Protein AF-A0A1J3J572-F1 (afdb_monomer_lite)

Organism: Noccaea caerulescens (NCBI:txid107243)

pLDDT: mean 85.28, std 17.17, range [43.56, 98.69]

Radius of gyration: 17.96 Å; chains: 1; bounding box: 49×26×46 Å

Sequence (140 aa):
GLPPHADEHLPELVKLVKKVTEQVGILAKEEDENLTEPSAYDVVPPYDQAKALGKSNIDVGRIAAGLPCGSEGFLLMLARWRKLERDLYNERRDRFDITQIPDVYDSCKYDLLHNSHLDLKGLDELFKVAQLLADGVIPN

Secondary structure (DSSP, 8-state):
-PPTTHHHHHHHHHHHHHHHHHHHHHHHHHHHHHHHS--TT-----S-------HHHHHHHHHHTTPPSTT--HHHHHHHHHHHHHHHEETTTTEE-GGGHHHHHHHHHHHHHH-GGG--TTHHHHHHHHHHHHTTTS--

InterPro domains:
  IPR000560 Histidine phosphatase superfamily, clade-2 [PF00328] (21-128)
  IPR029033 Histidine phosphatase superfamily [SSF53254] (61-137)
  IPR037446 Histidine acid phosphatase, VIP1 family [PTHR12750] (10-140)

Foldseek 3Di:
DFDPPVVVLLVVLLVLLVLLLVLLVVVLVVVVVVVPPDDPPVPDDDPDDPDCPDLVVVQVVQVVVLAFGDPDGSVNVSVLSVVLNCQQADPVVRDGDLVSLVVQLVNLVRCVVRVVSNVRPCSVVSNVSSVSRVPVVDDD

Structure (mmCIF, N/CA/C/O backbone):
data_AF-A0A1J3J572-F1
#
_entry.id   AF-A0A1J3J572-F1
#
loop_
_atom_site.group_PDB
_atom_site.id
_atom_site.type_symbol
_atom_site.label_atom_id
_atom_site.label_alt_id
_atom_site.label_comp_id
_atom_site.label_asym_id
_atom_site.label_entity_id
_atom_site.label_seq_id
_atom_site.pdbx_PDB_ins_code
_atom_site.Cartn_x
_atom_site.Cartn_y
_atom_site.Cartn_z
_atom_site.occupancy
_atom_site.B_iso_or_equiv
_atom_site.auth_seq_id
_atom_site.auth_comp_id
_atom_site.auth_asym_id
_atom_site.auth_atom_id
_atom_site.pdbx_PDB_model_num
ATOM 1 N N . GLY A 1 1 ? -19.040 9.666 9.902 1.00 57.25 1 GLY A N 1
ATOM 2 C CA . GLY A 1 1 ? -18.989 8.756 11.069 1.00 57.25 1 GLY A CA 1
ATOM 3 C C . GLY A 1 1 ? -18.760 7.363 10.535 1.00 57.25 1 GLY A C 1
ATOM 4 O O . GLY A 1 1 ? -19.173 7.130 9.409 1.00 57.25 1 GLY A O 1
ATOM 5 N N . LEU A 1 2 ? -18.070 6.482 11.268 1.00 65.62 2 LEU A N 1
ATOM 6 C CA . LEU A 1 2 ? -17.719 5.148 10.753 1.00 65.62 2 LEU A CA 1
ATOM 7 C C . LEU A 1 2 ? -18.968 4.413 10.217 1.00 65.62 2 LEU A C 1
ATOM 9 O O . LEU A 1 2 ? -20.010 4.463 10.878 1.00 65.62 2 LEU A O 1
ATOM 13 N N . PRO A 1 3 ? -18.884 3.783 9.031 1.00 71.94 3 PRO A N 1
ATOM 14 C CA . PRO A 1 3 ? -20.007 3.063 8.442 1.00 71.94 3 PRO A CA 1
ATOM 15 C C . PRO A 1 3 ? -20.365 1.807 9.267 1.00 71.94 3 PRO A C 1
ATOM 17 O O . PRO A 1 3 ? -19.569 1.372 10.106 1.00 71.94 3 PRO A O 1
ATOM 20 N N . PRO A 1 4 ? -21.557 1.212 9.062 1.00 72.62 4 PRO A N 1
ATOM 21 C CA . PRO A 1 4 ? -21.927 -0.064 9.683 1.00 72.62 4 PRO A CA 1
ATOM 22 C C . PRO A 1 4 ? -20.875 -1.152 9.403 1.00 72.62 4 PRO A C 1
ATOM 24 O O . PRO A 1 4 ? -20.299 -1.164 8.320 1.00 72.62 4 PRO A O 1
ATOM 27 N N . HIS A 1 5 ? -20.638 -2.061 10.357 1.00 77.69 5 HIS A N 1
ATOM 28 C CA . HIS A 1 5 ? -19.652 -3.159 10.258 1.00 77.69 5 HIS A CA 1
ATOM 29 C C . HIS A 1 5 ? -18.183 -2.722 10.091 1.00 77.69 5 HIS A C 1
ATOM 31 O O . HIS A 1 5 ? -17.330 -3.504 9.667 1.00 77.69 5 HIS A O 1
ATOM 37 N N . ALA A 1 6 ? -17.839 -1.474 10.431 1.00 78.12 6 ALA A N 1
ATOM 38 C CA . ALA A 1 6 ? -16.451 -1.012 10.367 1.00 78.12 6 ALA A CA 1
ATOM 39 C C . ALA A 1 6 ? -15.491 -1.826 11.258 1.00 78.12 6 ALA A C 1
ATOM 41 O O . ALA A 1 6 ? -14.307 -1.925 10.950 1.00 78.12 6 ALA A O 1
ATOM 42 N N . ASP A 1 7 ? -15.990 -2.424 12.337 1.00 81.00 7 ASP A N 1
ATOM 43 C CA . ASP A 1 7 ? -15.258 -3.337 13.217 1.00 81.00 7 ASP A CA 1
ATOM 44 C C . ASP A 1 7 ? -14.822 -4.637 12.523 1.00 81.00 7 ASP A C 1
ATOM 46 O O . ASP A 1 7 ? -13.775 -5.181 12.866 1.00 81.00 7 ASP A O 1
ATOM 50 N N . GLU A 1 8 ? -15.556 -5.090 11.506 1.00 87.38 8 GLU A N 1
ATOM 51 C CA . GLU A 1 8 ? -15.180 -6.235 10.665 1.00 87.38 8 GLU A CA 1
ATOM 52 C C . GLU A 1 8 ? -14.239 -5.809 9.524 1.00 87.38 8 GLU A C 1
ATOM 54 O O . GLU A 1 8 ? -13.294 -6.519 9.172 1.00 87.38 8 GLU A O 1
ATOM 59 N N . HIS A 1 9 ? -14.462 -4.619 8.961 1.00 92.06 9 HIS A N 1
ATOM 60 C CA . HIS A 1 9 ? -13.717 -4.123 7.802 1.00 92.06 9 HIS A CA 1
ATOM 61 C C . HIS A 1 9 ? -12.330 -3.566 8.140 1.00 92.06 9 HIS A C 1
ATOM 63 O O . HIS A 1 9 ? -11.418 -3.689 7.325 1.00 92.06 9 HIS A O 1
ATOM 69 N N . LEU A 1 10 ? -12.134 -2.970 9.318 1.00 94.62 10 LEU A N 1
ATOM 70 C CA . LEU A 1 10 ? -10.840 -2.409 9.727 1.00 94.62 10 LEU A CA 1
ATOM 71 C C . LEU A 1 10 ? -9.737 -3.479 9.871 1.00 94.62 10 LEU A C 1
ATOM 73 O O . LEU A 1 10 ? -8.651 -3.276 9.318 1.00 94.62 10 LEU A O 1
ATOM 77 N N . PRO A 1 11 ? -9.970 -4.630 10.537 1.00 96.25 11 PRO A N 1
ATOM 78 C CA . PRO A 1 11 ? -8.998 -5.722 10.557 1.00 96.25 11 PRO A CA 1
ATOM 79 C C . PRO A 1 11 ? -8.685 -6.273 9.162 1.00 96.25 11 PRO A C 1
ATOM 81 O O . PRO A 1 11 ? -7.518 -6.520 8.849 1.00 96.25 11 PRO A O 1
ATOM 84 N N . GLU A 1 12 ? -9.703 -6.432 8.308 1.00 96.75 12 GLU A N 1
ATOM 85 C CA . GLU A 1 12 ? -9.507 -6.921 6.938 1.00 96.75 12 GLU A CA 1
ATOM 86 C C . GLU A 1 12 ? -8.704 -5.918 6.096 1.00 96.75 12 GLU A C 1
ATOM 88 O O . GLU A 1 12 ? -7.785 -6.317 5.382 1.00 96.75 12 GLU A O 1
ATOM 93 N N . LEU A 1 13 ? -8.955 -4.613 6.253 1.00 97.25 13 LEU A N 1
ATOM 94 C CA . LEU A 1 13 ? -8.172 -3.552 5.617 1.00 97.25 13 LEU A CA 1
ATOM 95 C C . LEU A 1 13 ? -6.686 -3.670 5.984 1.00 97.25 13 LEU A C 1
ATOM 97 O O . LEU A 1 13 ? -5.834 -3.690 5.099 1.00 97.25 13 LEU A O 1
ATOM 101 N N . VAL A 1 14 ? -6.360 -3.806 7.274 1.00 97.81 14 VAL A N 1
ATOM 102 C CA . VAL A 1 14 ? -4.966 -3.951 7.738 1.00 97.81 14 VAL A CA 1
ATOM 103 C C . VAL A 1 14 ? -4.317 -5.213 7.180 1.00 97.81 14 VAL A C 1
ATOM 105 O O . VAL A 1 14 ? -3.178 -5.167 6.713 1.00 97.81 14 VAL A O 1
ATOM 108 N N . LYS A 1 15 ? -5.031 -6.342 7.202 1.00 98.25 15 LYS A N 1
ATOM 109 C CA . LYS A 1 15 ? -4.554 -7.613 6.643 1.00 98.25 15 LYS A CA 1
ATOM 110 C C . LYS A 1 15 ? -4.222 -7.482 5.156 1.00 98.25 15 LYS A C 1
ATOM 112 O O . LYS A 1 15 ? -3.177 -7.962 4.717 1.00 98.25 15 LYS A O 1
ATOM 117 N N . LEU A 1 16 ? -5.080 -6.817 4.390 1.00 98.56 16 LEU A N 1
ATOM 118 C CA . LEU A 1 16 ? -4.882 -6.608 2.960 1.00 98.56 16 LEU A CA 1
ATOM 119 C C . LEU A 1 16 ? -3.750 -5.610 2.667 1.00 98.56 16 LEU A C 1
ATOM 121 O O . LEU A 1 16 ? -2.940 -5.878 1.782 1.00 98.56 16 LEU A O 1
ATOM 125 N N . VAL A 1 17 ? -3.620 -4.523 3.441 1.00 98.56 17 VAL A N 1
ATOM 126 C CA . VAL A 1 17 ? -2.478 -3.592 3.337 1.00 98.56 17 VAL A CA 1
ATOM 127 C C . VAL A 1 17 ? -1.163 -4.336 3.568 1.00 98.56 17 VAL A C 1
ATOM 129 O O . VAL A 1 17 ? -0.266 -4.244 2.735 1.00 98.56 17 VAL A O 1
ATOM 132 N N . LYS A 1 18 ? -1.065 -5.143 4.633 1.00 98.50 18 LYS A N 1
ATOM 133 C CA . LYS A 1 18 ? 0.118 -5.978 4.916 1.00 98.50 18 LYS A CA 1
ATOM 134 C C . LYS A 1 18 ? 0.452 -6.915 3.761 1.00 98.50 18 LYS A C 1
ATOM 136 O O . LYS A 1 18 ? 1.595 -6.965 3.316 1.00 98.50 18 LYS A O 1
ATOM 141 N N . LYS A 1 19 ? -0.559 -7.602 3.224 1.00 98.62 19 LYS A N 1
ATOM 142 C CA . LYS A 1 19 ? -0.407 -8.506 2.078 1.00 98.62 19 LYS A CA 1
ATOM 143 C C . LYS A 1 19 ? 0.138 -7.789 0.838 1.00 98.62 19 LYS A C 1
ATOM 145 O O . LYS A 1 19 ? 0.952 -8.361 0.114 1.00 98.62 19 LYS A O 1
ATOM 150 N N . VAL A 1 20 ? -0.304 -6.562 0.562 1.00 98.62 20 VAL A N 1
ATOM 151 C CA . VAL A 1 20 ? 0.238 -5.761 -0.548 1.00 98.62 20 VAL A CA 1
ATOM 152 C C . VAL A 1 20 ? 1.670 -5.313 -0.241 1.00 98.62 20 VAL A C 1
ATOM 154 O O . VAL A 1 20 ? 2.547 -5.495 -1.084 1.00 98.62 20 VAL A O 1
ATOM 157 N N . THR A 1 21 ? 1.943 -4.817 0.971 1.00 98.69 21 THR A N 1
ATOM 158 C CA . THR A 1 21 ? 3.294 -4.416 1.401 1.00 98.69 21 THR A CA 1
ATOM 159 C C . THR A 1 21 ? 4.308 -5.554 1.259 1.00 98.69 21 THR A C 1
ATOM 161 O O . THR A 1 21 ? 5.425 -5.329 0.792 1.00 98.69 21 THR A O 1
ATOM 164 N N . GLU A 1 22 ? 3.937 -6.778 1.638 1.00 98.62 22 GLU A N 1
ATOM 165 C CA . GLU A 1 22 ? 4.788 -7.966 1.507 1.00 98.62 22 GLU A CA 1
ATOM 166 C C . GLU A 1 22 ? 5.131 -8.271 0.045 1.00 98.62 22 GLU A C 1
ATOM 168 O O . GLU A 1 22 ? 6.300 -8.486 -0.270 1.00 98.62 22 GLU A O 1
ATOM 173 N N . GLN A 1 23 ? 4.143 -8.224 -0.855 1.00 98.56 23 GLN A N 1
ATOM 174 C CA . GLN A 1 23 ? 4.350 -8.453 -2.290 1.00 98.56 23 GLN A CA 1
ATOM 175 C C . GLN A 1 23 ? 5.266 -7.399 -2.913 1.00 98.56 23 GLN A C 1
ATOM 177 O O . GLN A 1 23 ? 6.224 -7.744 -3.600 1.00 98.56 23 GLN A O 1
ATOM 182 N N . VAL A 1 24 ? 5.039 -6.117 -2.614 1.00 98.00 24 VAL A N 1
ATOM 183 C CA . VAL A 1 24 ? 5.929 -5.034 -3.068 1.00 98.00 24 VAL A CA 1
ATOM 184 C C . VAL A 1 24 ? 7.336 -5.207 -2.484 1.00 98.00 24 VAL A C 1
ATOM 186 O O . VAL A 1 24 ? 8.328 -4.905 -3.140 1.00 98.00 24 VAL A O 1
ATOM 189 N N . GLY A 1 25 ? 7.444 -5.740 -1.265 1.00 98.00 25 GLY A N 1
ATOM 190 C CA . GLY A 1 25 ? 8.720 -6.057 -0.633 1.00 98.00 25 GLY A CA 1
ATOM 191 C C . GLY A 1 25 ? 9.496 -7.177 -1.323 1.00 98.00 25 GLY A C 1
ATOM 192 O O . GLY A 1 25 ? 10.724 -7.156 -1.286 1.00 98.00 25 GLY A O 1
ATOM 193 N N . ILE A 1 26 ? 8.805 -8.133 -1.943 1.00 97.81 26 ILE A N 1
ATOM 194 C CA . ILE A 1 26 ? 9.419 -9.178 -2.772 1.00 97.81 26 ILE A CA 1
ATOM 195 C C . ILE A 1 26 ? 9.921 -8.558 -4.079 1.00 97.81 26 ILE A C 1
ATOM 197 O O . ILE A 1 26 ? 11.108 -8.667 -4.368 1.00 97.81 26 ILE A O 1
ATOM 201 N N . LEU A 1 27 ? 9.073 -7.799 -4.781 1.00 96.31 27 LEU A N 1
ATOM 202 C CA . LEU A 1 27 ? 9.442 -7.115 -6.029 1.00 96.31 27 LEU A CA 1
ATOM 203 C C . LEU A 1 27 ? 10.642 -6.170 -5.849 1.00 96.31 27 LEU A C 1
ATOM 205 O O . LEU A 1 27 ? 11.536 -6.124 -6.687 1.00 96.31 27 LEU A O 1
ATOM 209 N N . ALA A 1 28 ? 10.706 -5.456 -4.721 1.00 95.25 28 ALA A N 1
ATOM 210 C CA . ALA A 1 28 ? 11.829 -4.576 -4.405 1.00 95.25 28 ALA A CA 1
ATOM 211 C C . ALA A 1 28 ? 13.153 -5.322 -4.185 1.00 95.25 28 ALA A C 1
ATOM 213 O O . ALA A 1 28 ? 14.211 -4.772 -4.472 1.00 95.25 28 ALA A O 1
ATOM 214 N N . LYS A 1 29 ? 13.108 -6.554 -3.663 1.00 93.06 29 LYS A N 1
ATOM 215 C CA . LYS A 1 29 ? 14.305 -7.394 -3.516 1.00 93.06 29 LYS A CA 1
ATOM 216 C C . LYS A 1 29 ? 14.738 -7.978 -4.852 1.00 93.06 29 LYS A C 1
ATOM 218 O O . LYS A 1 29 ? 15.921 -7.963 -5.148 1.00 93.06 29 LYS A O 1
ATOM 223 N N . GLU A 1 30 ? 13.786 -8.440 -5.658 1.00 89.38 30 GLU A N 1
ATOM 224 C CA . GLU A 1 30 ? 14.063 -8.962 -6.999 1.00 89.38 30 GLU A CA 1
ATOM 225 C C . GLU A 1 30 ? 14.677 -7.883 -7.908 1.00 89.38 30 GLU A C 1
ATOM 227 O O . GLU A 1 30 ? 15.594 -8.171 -8.671 1.00 89.38 30 GLU A O 1
ATOM 232 N N . GLU A 1 31 ? 14.223 -6.627 -7.814 1.00 85.31 31 GLU A N 1
ATOM 233 C CA . GLU A 1 31 ? 14.843 -5.493 -8.520 1.00 85.31 31 GLU A CA 1
ATOM 234 C C . GLU A 1 31 ? 16.303 -5.281 -8.088 1.00 85.31 31 GLU A C 1
ATOM 236 O O . GLU A 1 31 ? 17.171 -5.137 -8.946 1.00 85.31 31 GLU A O 1
ATOM 241 N N . ASP A 1 32 ? 16.589 -5.310 -6.783 1.00 81.44 32 ASP A N 1
ATOM 242 C CA . ASP A 1 32 ? 17.947 -5.150 -6.237 1.00 81.44 32 ASP A CA 1
ATOM 243 C C . ASP A 1 32 ? 18.876 -6.308 -6.651 1.00 81.44 32 ASP A C 1
ATOM 245 O O . ASP A 1 32 ? 19.998 -6.078 -7.101 1.00 81.44 32 ASP A O 1
ATOM 249 N N . GLU A 1 33 ? 18.386 -7.551 -6.598 1.00 80.69 33 GLU A N 1
ATOM 250 C CA . GLU A 1 33 ? 19.128 -8.744 -7.027 1.00 80.69 33 GLU A CA 1
ATOM 251 C C . GLU A 1 33 ? 19.452 -8.702 -8.530 1.00 80.69 33 GLU A C 1
ATOM 253 O O . GLU A 1 33 ? 20.600 -8.927 -8.923 1.00 80.69 33 GLU A O 1
ATOM 258 N N . ASN A 1 34 ? 18.488 -8.317 -9.373 1.00 75.12 34 ASN A N 1
ATOM 259 C CA . ASN A 1 34 ? 18.698 -8.168 -10.817 1.00 75.12 34 ASN A CA 1
ATOM 260 C C . ASN A 1 34 ? 19.671 -7.028 -11.170 1.00 75.12 34 ASN A C 1
ATOM 262 O O . ASN A 1 34 ? 20.343 -7.098 -12.198 1.00 75.12 34 ASN A O 1
ATOM 266 N N . LEU A 1 35 ? 19.768 -5.986 -10.335 1.00 66.62 35 LEU A N 1
ATOM 267 C CA . LEU A 1 35 ? 20.761 -4.914 -10.486 1.00 66.62 35 LEU A CA 1
ATOM 268 C C . LEU A 1 35 ? 22.173 -5.355 -10.074 1.00 66.62 35 LEU A C 1
ATOM 270 O O . LEU A 1 35 ? 23.152 -4.783 -10.551 1.00 66.62 35 LEU A O 1
ATOM 274 N N . THR A 1 36 ? 22.296 -6.355 -9.195 1.00 58.56 36 THR A N 1
ATOM 275 C CA . THR A 1 36 ? 23.598 -6.909 -8.785 1.00 58.56 36 THR A CA 1
ATOM 276 C C . THR A 1 36 ? 24.189 -7.927 -9.764 1.00 58.56 36 THR A C 1
ATOM 278 O O . THR A 1 36 ? 25.376 -8.247 -9.649 1.00 58.56 36 THR A O 1
ATOM 281 N N . GLU A 1 37 ? 23.428 -8.399 -10.757 1.00 52.12 37 GLU A N 1
ATOM 282 C CA . GLU A 1 37 ? 23.999 -9.118 -11.899 1.00 52.12 37 GLU A CA 1
ATOM 283 C C . GLU A 1 37 ? 24.610 -8.120 -12.903 1.00 52.12 37 GLU A C 1
ATOM 285 O O . GLU A 1 37 ? 23.933 -7.178 -13.318 1.00 52.12 37 GLU A O 1
ATOM 290 N N . PRO A 1 38 ? 25.880 -8.291 -13.329 1.00 43.81 38 PRO A N 1
ATOM 291 C CA . PRO A 1 38 ? 26.523 -7.368 -14.256 1.00 43.81 38 PRO A CA 1
ATOM 292 C C . PRO A 1 38 ? 25.858 -7.483 -15.627 1.00 43.81 38 PRO A C 1
ATOM 294 O O . PRO A 1 38 ? 26.159 -8.363 -16.437 1.00 43.81 38 PRO A O 1
ATOM 297 N N . SER A 1 39 ? 24.931 -6.573 -15.886 1.00 46.81 39 SER A N 1
ATOM 298 C CA . SER A 1 39 ? 24.288 -6.430 -17.176 1.00 46.81 39 SER A CA 1
ATOM 299 C C . SER A 1 39 ? 25.269 -5.760 -18.139 1.00 46.81 39 SER A C 1
ATOM 301 O O . SER A 1 39 ? 25.901 -4.760 -17.805 1.00 46.81 39 SER A O 1
ATOM 303 N N . ALA A 1 40 ? 25.391 -6.258 -19.372 1.00 48.84 40 ALA A N 1
ATOM 304 C CA . ALA A 1 40 ? 26.297 -5.719 -20.401 1.00 48.84 40 ALA A CA 1
ATOM 305 C C . ALA A 1 40 ? 25.983 -4.262 -20.844 1.00 48.84 40 ALA A C 1
ATOM 307 O O . ALA A 1 40 ? 26.547 -3.772 -21.824 1.00 48.84 40 ALA A O 1
ATOM 308 N N . TYR A 1 41 ? 25.083 -3.576 -20.134 1.00 50.69 41 TYR A N 1
ATOM 309 C CA . TYR A 1 41 ? 24.564 -2.238 -20.400 1.00 50.69 41 TYR A CA 1
ATOM 310 C C . TYR A 1 41 ? 24.972 -1.203 -19.339 1.00 50.69 41 TYR A C 1
ATOM 312 O O . TYR A 1 41 ? 24.452 -0.092 -19.373 1.00 50.69 41 TYR A O 1
ATOM 320 N N . ASP A 1 42 ? 25.958 -1.492 -18.477 1.00 47.12 42 ASP A N 1
ATOM 321 C CA . ASP A 1 42 ? 26.592 -0.514 -17.560 1.00 47.12 42 ASP A CA 1
ATOM 322 C C . ASP A 1 42 ? 27.291 0.672 -18.273 1.00 47.12 42 ASP A C 1
ATOM 324 O O . ASP A 1 42 ? 27.978 1.498 -17.665 1.00 47.12 42 ASP A O 1
ATOM 328 N N . VAL A 1 43 ? 27.102 0.811 -19.586 1.00 48.09 43 VAL A N 1
ATOM 329 C CA . VAL A 1 43 ? 27.442 2.014 -20.335 1.00 48.09 43 VAL A CA 1
ATOM 330 C C . VAL A 1 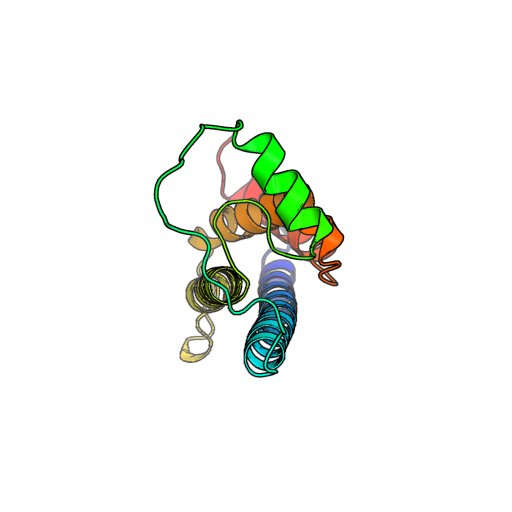43 ? 26.398 3.083 -20.021 1.00 48.09 43 VAL A C 1
ATOM 332 O O . VAL A 1 43 ? 25.393 3.211 -20.715 1.00 48.09 43 VAL A O 1
ATOM 335 N N . VAL A 1 44 ? 26.663 3.877 -18.983 1.00 50.31 44 VAL A N 1
ATOM 336 C CA . VAL A 1 44 ? 25.962 5.138 -18.708 1.00 50.31 44 VAL A CA 1
ATOM 337 C C . VAL A 1 44 ? 26.002 6.004 -19.978 1.00 50.31 44 VAL A C 1
ATOM 339 O O . VAL A 1 44 ? 27.084 6.462 -20.361 1.00 50.31 44 VAL A O 1
ATOM 342 N N . PRO A 1 45 ? 24.870 6.253 -20.666 1.00 50.38 45 PRO A N 1
ATOM 343 C CA . PRO A 1 45 ? 24.855 7.197 -21.771 1.00 50.38 45 PRO A CA 1
ATOM 344 C C . PRO A 1 45 ? 25.157 8.597 -21.217 1.00 50.38 45 PRO A C 1
ATOM 346 O O . PRO A 1 45 ? 24.665 8.933 -20.136 1.00 50.38 45 PRO A O 1
ATOM 349 N N . PRO A 1 46 ? 25.940 9.430 -21.926 1.00 43.56 46 PRO A N 1
ATOM 350 C CA . PRO A 1 46 ? 26.274 10.773 -21.472 1.00 43.56 46 PRO A CA 1
ATOM 351 C C . PRO A 1 46 ? 25.011 11.564 -21.121 1.00 43.56 46 PRO A C 1
ATOM 353 O O . PRO A 1 46 ? 24.129 11.778 -21.954 1.00 43.56 46 PRO A O 1
ATOM 356 N N . TYR A 1 47 ? 24.935 11.979 -19.862 1.00 57.34 47 TYR A N 1
ATOM 357 C CA . TYR A 1 47 ? 23.889 12.838 -19.333 1.00 57.34 47 TYR A CA 1
ATOM 358 C C . TYR A 1 47 ? 23.999 14.219 -19.988 1.00 57.34 47 TYR A C 1
ATOM 360 O O . TYR A 1 47 ? 24.849 14.986 -19.558 1.00 57.34 47 TYR A O 1
ATOM 368 N N . ASP A 1 48 ? 23.214 14.503 -21.042 1.00 58.28 48 ASP A N 1
ATOM 369 C CA . ASP A 1 48 ? 22.628 15.841 -21.298 1.00 58.28 48 ASP A CA 1
ATOM 370 C C . ASP A 1 48 ? 21.711 15.934 -22.543 1.00 58.28 48 ASP A C 1
ATOM 372 O O . ASP A 1 48 ? 21.913 16.750 -23.444 1.00 58.28 48 ASP A O 1
ATOM 376 N N . GLN A 1 49 ? 20.656 15.117 -22.643 1.00 50.25 49 GLN A N 1
ATOM 377 C CA . GLN A 1 49 ? 19.590 15.373 -23.629 1.00 50.25 49 GLN A CA 1
ATOM 378 C C . GLN A 1 49 ? 18.200 15.152 -23.030 1.00 50.25 49 GLN A C 1
ATOM 380 O O . GLN A 1 49 ? 17.467 14.240 -23.409 1.00 50.25 49 GLN A O 1
ATOM 385 N N . ALA A 1 50 ? 17.798 16.024 -22.105 1.00 46.47 50 ALA A N 1
ATOM 386 C CA . ALA A 1 50 ? 16.407 16.103 -21.672 1.00 46.47 50 ALA A CA 1
ATOM 387 C C . ALA A 1 50 ? 15.543 16.729 -22.784 1.00 46.47 50 ALA A C 1
ATOM 389 O O . ALA A 1 50 ? 15.226 17.918 -22.771 1.00 46.47 50 ALA A O 1
ATOM 390 N N . LYS A 1 51 ? 15.131 15.920 -23.764 1.00 53.25 51 LYS A N 1
ATOM 391 C CA . LYS A 1 51 ? 13.937 16.227 -24.558 1.00 53.25 51 LYS A CA 1
ATOM 392 C C . LYS A 1 51 ? 12.743 15.795 -23.717 1.00 53.25 51 LYS A C 1
ATOM 394 O O . LYS A 1 51 ? 12.639 14.621 -23.377 1.00 53.25 51 LYS A O 1
ATOM 399 N N . ALA A 1 52 ? 11.854 16.728 -23.382 1.00 52.78 52 ALA A N 1
ATOM 400 C CA . ALA A 1 52 ? 10.585 16.435 -22.723 1.00 52.78 52 ALA A CA 1
ATOM 401 C C . ALA A 1 52 ? 9.675 15.621 -23.665 1.00 52.78 52 ALA A C 1
ATOM 403 O O . ALA A 1 52 ? 8.731 16.140 -24.256 1.00 52.78 52 ALA A O 1
ATOM 404 N N . LEU A 1 53 ? 9.988 14.338 -23.850 1.00 51.75 53 LEU A N 1
ATOM 405 C CA . LEU A 1 53 ? 9.025 13.345 -24.297 1.00 51.75 53 LEU A CA 1
ATOM 406 C C . LEU A 1 53 ? 7.967 13.302 -23.196 1.00 51.75 53 LEU A C 1
ATOM 408 O O . LEU A 1 53 ? 8.296 13.068 -22.035 1.00 51.75 53 LEU A O 1
ATOM 412 N N . GLY A 1 54 ? 6.730 13.662 -23.543 1.00 54.28 54 GLY A N 1
ATOM 413 C CA . GLY A 1 54 ? 5.639 13.827 -22.585 1.00 54.28 54 GLY A CA 1
ATOM 414 C C . GLY A 1 54 ? 5.573 12.665 -21.594 1.00 54.28 54 GLY A C 1
ATOM 415 O O . GLY A 1 54 ? 5.781 11.517 -21.982 1.00 54.28 54 GLY A O 1
ATOM 416 N N . LYS A 1 55 ? 5.301 12.979 -20.320 1.00 5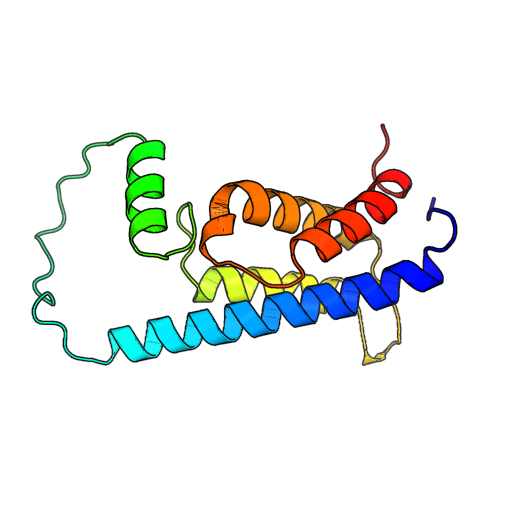7.09 55 LYS A N 1
ATOM 417 C CA . LYS A 1 55 ? 5.311 12.036 -19.184 1.00 57.09 55 LYS A CA 1
ATOM 418 C C . LYS A 1 55 ? 4.620 10.695 -19.495 1.00 57.09 55 LYS A C 1
ATOM 420 O O . LYS A 1 55 ? 5.137 9.653 -19.120 1.00 57.09 55 LYS A O 1
ATOM 425 N N . SER A 1 56 ? 3.555 10.719 -20.302 1.00 61.88 56 SER A N 1
ATOM 426 C CA . SER A 1 56 ? 2.839 9.529 -20.779 1.00 61.88 56 SER A CA 1
ATOM 427 C C . SER A 1 56 ? 3.713 8.497 -21.502 1.00 61.88 56 SER A C 1
ATOM 429 O O . SER A 1 56 ? 3.517 7.303 -21.318 1.00 61.88 56 SER A O 1
ATOM 431 N N . ASN A 1 57 ? 4.683 8.919 -22.319 1.00 66.81 57 ASN A N 1
ATOM 432 C CA . ASN A 1 57 ? 5.534 7.988 -23.071 1.00 66.81 57 ASN A CA 1
ATOM 433 C C . ASN A 1 57 ? 6.574 7.308 -22.172 1.00 66.81 57 ASN A C 1
ATOM 435 O O . ASN A 1 57 ? 6.975 6.178 -22.443 1.00 66.81 57 ASN A O 1
ATOM 439 N N . ILE A 1 58 ? 7.003 7.995 -21.111 1.00 73.31 58 ILE A N 1
ATOM 440 C CA . ILE A 1 58 ? 7.953 7.459 -20.132 1.00 73.31 58 ILE A CA 1
ATOM 441 C C . ILE A 1 58 ? 7.264 6.373 -19.302 1.00 73.31 58 ILE A C 1
ATOM 443 O O . ILE A 1 58 ? 7.820 5.289 -19.141 1.00 73.31 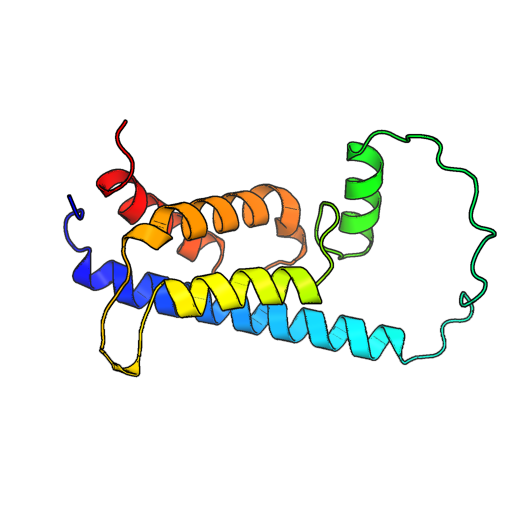58 ILE A O 1
ATOM 447 N N . ASP A 1 59 ? 6.031 6.624 -18.860 1.00 83.19 59 ASP A N 1
ATOM 448 C CA . ASP A 1 59 ? 5.247 5.657 -18.088 1.00 83.19 59 ASP A CA 1
ATOM 449 C C . ASP A 1 59 ? 4.981 4.369 -18.878 1.00 83.19 59 ASP A C 1
ATOM 451 O O . ASP A 1 59 ? 5.171 3.278 -18.349 1.00 83.19 59 ASP A O 1
ATOM 455 N N . VAL A 1 60 ? 4.648 4.470 -20.173 1.00 86.00 60 VAL A N 1
ATOM 456 C CA . VAL A 1 60 ? 4.456 3.291 -21.041 1.00 86.00 60 VAL A CA 1
ATOM 457 C C . VAL A 1 60 ? 5.715 2.420 -21.103 1.00 86.00 60 VAL A C 1
ATOM 459 O O . VAL A 1 60 ? 5.617 1.199 -21.000 1.00 86.00 60 VAL A O 1
ATOM 462 N N . GLY A 1 61 ? 6.897 3.030 -21.243 1.00 87.81 61 GLY A N 1
ATOM 463 C CA . GLY A 1 61 ? 8.165 2.295 -21.274 1.00 87.81 61 GLY A CA 1
ATOM 464 C C . GLY A 1 61 ? 8.475 1.591 -19.951 1.00 87.81 61 GLY A C 1
ATOM 465 O O . GLY A 1 61 ? 8.927 0.448 -19.955 1.00 87.81 61 GLY A O 1
ATOM 466 N N . ARG A 1 62 ? 8.180 2.242 -18.820 1.00 90.25 62 ARG A N 1
ATOM 467 C CA . ARG A 1 62 ? 8.353 1.660 -17.480 1.00 90.25 62 ARG A CA 1
ATOM 468 C C . ARG A 1 62 ? 7.407 0.489 -17.238 1.00 90.25 62 ARG A C 1
ATOM 470 O O . ARG A 1 62 ? 7.862 -0.572 -16.826 1.00 90.25 62 ARG A O 1
ATOM 477 N N . ILE A 1 63 ? 6.125 0.662 -17.563 1.00 90.56 63 ILE A N 1
ATOM 478 C CA . ILE A 1 63 ? 5.101 -0.383 -17.445 1.00 90.56 63 ILE A CA 1
ATOM 479 C C . ILE A 1 63 ? 5.485 -1.601 -18.294 1.00 90.56 63 ILE A C 1
ATOM 481 O O . ILE A 1 63 ? 5.435 -2.730 -17.812 1.00 90.56 63 ILE A O 1
ATOM 485 N N . ALA A 1 64 ? 5.939 -1.383 -19.534 1.00 89.69 64 ALA A N 1
ATOM 486 C CA . ALA A 1 64 ? 6.401 -2.460 -20.411 1.00 89.69 64 ALA A CA 1
ATOM 487 C C . ALA A 1 64 ? 7.636 -3.201 -19.864 1.00 89.69 64 ALA A C 1
ATOM 489 O O . ALA A 1 64 ? 7.809 -4.383 -20.148 1.00 89.69 64 ALA A O 1
ATOM 490 N N . ALA A 1 65 ? 8.472 -2.527 -19.069 1.00 89.62 65 ALA A N 1
ATOM 491 C CA . ALA A 1 65 ? 9.615 -3.118 -18.377 1.00 89.62 65 ALA A CA 1
ATOM 492 C C . ALA A 1 65 ? 9.249 -3.769 -17.026 1.00 89.62 65 ALA A C 1
ATOM 494 O O . ALA A 1 65 ? 10.140 -4.211 -16.309 1.00 89.62 65 ALA A O 1
ATOM 495 N N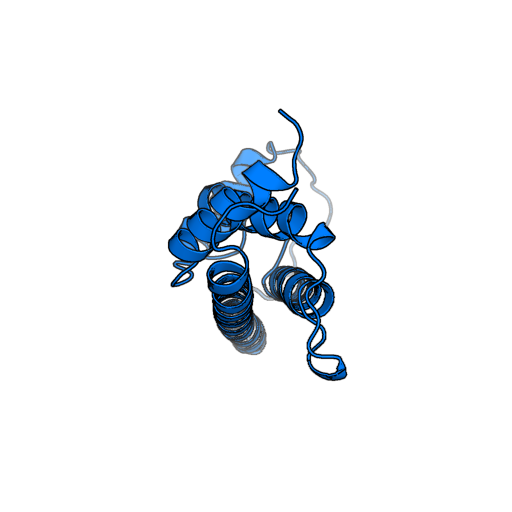 . GLY A 1 66 ? 7.963 -3.812 -16.657 1.00 91.75 66 GLY A N 1
ATOM 496 C CA . GLY A 1 66 ? 7.510 -4.365 -15.379 1.00 91.75 66 GLY A CA 1
ATOM 497 C C . GLY A 1 66 ? 7.747 -3.452 -14.172 1.00 91.75 66 GLY A C 1
ATOM 498 O O . GLY A 1 66 ? 7.573 -3.891 -13.043 1.00 91.75 66 GLY A O 1
ATOM 499 N N . LEU A 1 67 ? 8.127 -2.189 -14.384 1.00 93.69 67 LEU A N 1
ATOM 500 C CA . LEU A 1 67 ? 8.411 -1.231 -13.312 1.00 93.69 67 LEU A CA 1
ATOM 501 C C . LEU A 1 67 ? 7.152 -0.453 -12.899 1.00 93.69 67 LEU A C 1
ATOM 503 O O . LEU A 1 67 ? 6.238 -0.299 -13.718 1.00 93.69 67 LEU A O 1
ATOM 507 N N . PRO A 1 68 ? 7.097 0.109 -11.675 1.00 94.75 68 PRO A N 1
ATOM 508 C CA . PRO A 1 68 ? 6.003 0.989 -11.284 1.00 94.75 68 PRO A CA 1
ATOM 509 C C . PRO A 1 68 ? 5.915 2.234 -12.184 1.00 94.75 68 PRO A C 1
ATOM 511 O O . PRO A 1 68 ? 6.928 2.823 -12.591 1.00 94.75 68 PRO A O 1
ATOM 514 N N . CYS A 1 69 ? 4.682 2.632 -12.491 1.00 93.56 69 CYS A N 1
ATOM 515 C CA . CYS A 1 69 ? 4.345 3.844 -13.229 1.00 93.56 69 CYS A CA 1
ATOM 516 C C . CYS A 1 69 ? 4.816 5.102 -12.476 1.00 93.56 69 CYS A C 1
ATOM 518 O O . CYS A 1 69 ? 4.927 5.119 -11.248 1.00 93.56 69 CYS A O 1
ATOM 520 N N . GLY A 1 70 ? 5.066 6.191 -13.205 1.00 89.38 70 GLY A N 1
ATOM 521 C CA . GLY A 1 70 ? 5.558 7.440 -12.644 1.00 89.38 70 GLY A CA 1
ATOM 522 C C . GLY A 1 70 ? 7.057 7.397 -12.358 1.00 89.38 70 GLY A C 1
ATOM 523 O O . GLY A 1 70 ? 7.824 6.668 -12.980 1.00 89.38 70 GLY A O 1
ATOM 524 N N . SER A 1 71 ? 7.501 8.218 -11.410 1.00 84.44 71 SER A N 1
ATOM 525 C CA . SER A 1 71 ? 8.912 8.309 -11.016 1.00 84.44 71 SER A CA 1
ATOM 526 C C . SER A 1 71 ? 9.291 7.371 -9.861 1.00 84.44 71 SER A C 1
ATOM 528 O O . SER A 1 71 ? 10.383 7.500 -9.312 1.00 84.44 71 SER A O 1
ATOM 530 N N . GLU A 1 72 ? 8.393 6.474 -9.446 1.00 90.69 72 GLU A N 1
ATOM 531 C CA . GLU A 1 72 ? 8.592 5.559 -8.318 1.00 90.69 72 GLU A CA 1
ATOM 532 C C . GLU A 1 72 ? 9.263 4.250 -8.785 1.00 90.69 72 GLU A C 1
ATOM 534 O O . GLU A 1 72 ? 8.827 3.653 -9.765 1.00 90.69 72 GLU A O 1
ATOM 539 N N . GLY A 1 73 ? 10.328 3.799 -8.108 1.00 93.06 73 GLY A N 1
ATOM 540 C CA . GLY A 1 73 ? 10.856 2.421 -8.207 1.00 93.06 73 GLY A CA 1
ATOM 541 C C . GLY A 1 73 ? 10.323 1.538 -7.070 1.00 93.06 73 GLY A C 1
ATOM 542 O O . GLY A 1 73 ? 9.693 2.064 -6.146 1.00 93.06 73 GLY A O 1
ATOM 543 N N . PHE A 1 74 ? 10.579 0.224 -7.070 1.00 96.56 74 PHE A N 1
ATOM 544 C CA . PHE A 1 74 ? 9.944 -0.668 -6.085 1.00 96.56 74 PHE A CA 1
ATOM 545 C C . PHE A 1 74 ? 10.331 -0.350 -4.637 1.00 96.56 74 PHE A C 1
ATOM 547 O O . PHE A 1 74 ? 9.492 -0.456 -3.745 1.00 96.56 74 PHE A O 1
ATOM 554 N N . LEU A 1 75 ? 11.554 0.128 -4.384 1.00 95.75 75 LEU A N 1
ATOM 555 C CA . LEU A 1 75 ? 11.968 0.574 -3.046 1.00 95.75 75 LEU A CA 1
ATOM 556 C C . LEU A 1 75 ? 11.124 1.739 -2.509 1.00 95.75 75 LEU A C 1
ATOM 558 O O . LEU A 1 75 ? 10.778 1.767 -1.325 1.00 95.75 75 LEU A O 1
ATOM 562 N N . LEU A 1 76 ? 10.784 2.702 -3.369 1.00 96.25 76 LEU A N 1
ATOM 563 C CA . LEU A 1 76 ? 9.944 3.836 -2.986 1.00 96.25 76 LEU A CA 1
ATOM 564 C C . LEU A 1 76 ? 8.486 3.393 -2.809 1.00 96.25 76 LEU A C 1
ATOM 566 O O . LEU A 1 76 ? 7.873 3.737 -1.796 1.00 96.25 76 LEU A O 1
ATOM 570 N N . MET A 1 77 ? 7.996 2.520 -3.696 1.00 97.81 77 MET A N 1
ATOM 571 C CA . MET A 1 77 ? 6.667 1.910 -3.586 1.00 97.81 77 MET A CA 1
ATOM 572 C C . MET A 1 77 ? 6.518 1.133 -2.274 1.00 97.81 77 MET A C 1
ATOM 574 O O . MET A 1 77 ? 5.516 1.268 -1.567 1.00 97.81 77 MET A O 1
ATOM 578 N N . LEU A 1 78 ? 7.549 0.379 -1.884 1.00 98.25 78 LEU A N 1
ATOM 579 C CA . LEU A 1 78 ? 7.604 -0.323 -0.606 1.00 98.25 78 LEU A CA 1
ATOM 580 C C . LEU A 1 78 ? 7.580 0.653 0.573 1.00 98.25 78 LEU A C 1
ATOM 582 O O . LEU A 1 78 ? 6.893 0.407 1.566 1.00 98.25 78 LEU A O 1
ATOM 586 N N . ALA A 1 79 ? 8.327 1.757 0.493 1.00 98.12 79 ALA A N 1
ATOM 587 C CA . ALA A 1 79 ? 8.341 2.769 1.543 1.00 98.12 79 ALA A CA 1
ATOM 588 C C . ALA A 1 79 ? 6.954 3.404 1.737 1.00 98.12 79 ALA A C 1
ATOM 590 O O . ALA A 1 79 ? 6.531 3.588 2.884 1.00 98.12 79 ALA A O 1
ATOM 591 N N . ARG A 1 80 ? 6.230 3.670 0.640 1.00 98.44 80 ARG A N 1
ATOM 592 C CA . ARG A 1 80 ? 4.841 4.148 0.654 1.00 98.44 80 ARG A CA 1
ATOM 593 C C . ARG A 1 80 ? 3.910 3.143 1.335 1.00 98.44 80 ARG A C 1
ATOM 595 O O . ARG A 1 80 ? 3.265 3.501 2.319 1.00 98.44 80 ARG A O 1
ATOM 602 N N . TRP A 1 81 ? 3.899 1.884 0.899 1.00 98.62 81 TRP A N 1
ATOM 603 C CA . TRP A 1 81 ? 3.036 0.847 1.481 1.00 98.62 81 TRP A CA 1
ATOM 604 C C . TRP A 1 81 ? 3.354 0.548 2.956 1.00 98.62 81 TRP A C 1
ATOM 606 O O . TRP A 1 81 ? 2.446 0.479 3.783 1.00 98.62 81 TRP A O 1
ATOM 616 N N . ARG A 1 82 ? 4.637 0.512 3.344 1.00 98.44 82 ARG A N 1
ATOM 617 C CA . ARG A 1 82 ? 5.046 0.383 4.759 1.00 98.44 82 ARG A CA 1
ATOM 618 C C . ARG A 1 82 ? 4.614 1.560 5.621 1.00 98.44 82 ARG A C 1
ATOM 620 O O . ARG A 1 82 ? 4.368 1.383 6.813 1.00 98.44 82 ARG A O 1
ATOM 627 N N . LYS A 1 83 ? 4.600 2.775 5.067 1.00 98.19 83 LYS A N 1
ATOM 628 C CA . LYS A 1 83 ? 4.096 3.943 5.790 1.00 98.19 83 LYS A CA 1
ATOM 629 C C . LYS A 1 83 ? 2.601 3.776 6.062 1.00 98.19 83 LYS A C 1
ATOM 631 O O . LYS A 1 83 ? 2.212 3.894 7.217 1.00 98.19 83 LYS A O 1
ATOM 636 N N . LEU A 1 84 ? 1.813 3.424 5.044 1.00 98.44 84 LEU A N 1
ATOM 637 C CA . LEU A 1 84 ? 0.375 3.172 5.191 1.00 98.44 84 LEU A CA 1
ATOM 638 C C . LEU A 1 84 ? 0.089 2.084 6.228 1.00 98.44 84 LEU A C 1
ATOM 640 O O . LEU A 1 84 ? -0.748 2.283 7.098 1.00 98.44 84 LEU A O 1
ATOM 644 N N . GLU A 1 85 ? 0.821 0.969 6.187 1.00 97.44 85 GLU A N 1
ATOM 645 C CA . GLU A 1 85 ? 0.672 -0.121 7.156 1.00 97.44 85 GLU A CA 1
ATOM 646 C C . GLU A 1 85 ? 0.867 0.347 8.607 1.00 97.44 85 GLU A C 1
ATOM 648 O O . GLU A 1 85 ? 0.025 0.078 9.465 1.00 97.44 85 GLU A O 1
ATOM 653 N N . ARG A 1 86 ? 1.965 1.066 8.884 1.00 97.25 86 ARG A N 1
ATOM 654 C CA . ARG A 1 86 ? 2.280 1.548 10.239 1.00 97.25 86 ARG A CA 1
ATOM 655 C C . ARG A 1 86 ? 1.322 2.626 10.721 1.00 97.25 86 ARG A C 1
ATOM 657 O O . ARG A 1 86 ? 1.011 2.663 11.910 1.00 97.25 86 ARG A O 1
ATOM 664 N N . ASP A 1 87 ? 0.945 3.534 9.827 1.00 97.62 87 ASP A N 1
ATOM 665 C CA . ASP A 1 87 ? 0.107 4.673 10.181 1.00 97.62 87 ASP A CA 1
ATOM 666 C C . ASP A 1 87 ? -1.340 4.202 10.403 1.00 97.62 87 ASP A C 1
ATOM 668 O O . ASP A 1 87 ? -1.998 4.687 11.318 1.00 97.62 87 ASP A O 1
ATOM 672 N N . LEU A 1 88 ? -1.815 3.206 9.642 1.00 97.50 88 LEU A N 1
ATOM 673 C CA . LEU A 1 88 ? -3.178 2.679 9.735 1.00 97.50 88 LEU A CA 1
ATOM 674 C C . LEU A 1 88 ? -3.457 1.930 11.046 1.00 97.50 88 LEU A C 1
ATOM 676 O O . LEU A 1 88 ? -4.567 2.026 11.576 1.00 97.50 88 LEU A O 1
ATOM 680 N N . TYR A 1 89 ? -2.496 1.162 11.570 1.00 97.62 89 TYR A N 1
ATOM 681 C CA . TYR A 1 89 ? -2.734 0.316 12.742 1.00 97.62 89 TYR A CA 1
ATOM 682 C C . TYR A 1 89 ? -1.545 0.227 13.697 1.00 97.62 89 TYR A C 1
ATOM 684 O O . TYR A 1 89 ? -0.441 -0.193 13.349 1.00 97.62 89 TYR A O 1
ATOM 692 N N . ASN A 1 90 ? -1.802 0.569 14.960 1.00 95.75 90 ASN A N 1
ATOM 693 C CA . ASN A 1 90 ? -0.825 0.480 16.033 1.00 95.75 90 ASN A CA 1
ATOM 694 C C . ASN A 1 90 ? -0.973 -0.840 16.795 1.00 95.75 90 ASN A C 1
ATOM 696 O O . ASN A 1 90 ? -1.764 -0.931 17.732 1.00 95.75 90 ASN A O 1
ATOM 700 N N . GLU A 1 91 ? -0.144 -1.826 16.458 1.00 92.81 91 GLU A N 1
ATOM 701 C CA . GLU A 1 91 ? -0.174 -3.154 17.091 1.00 92.81 91 GLU A CA 1
ATOM 702 C C . GLU A 1 91 ? 0.053 -3.116 18.608 1.00 92.81 91 GLU A C 1
ATOM 704 O O . GLU A 1 91 ? -0.545 -3.886 19.350 1.00 92.81 91 GLU A O 1
ATOM 709 N N . ARG A 1 92 ? 0.899 -2.199 19.101 1.00 94.00 92 ARG A N 1
ATOM 710 C CA . ARG A 1 92 ? 1.211 -2.105 20.539 1.00 94.00 92 ARG A CA 1
ATOM 711 C C . ARG A 1 92 ? 0.031 -1.609 21.365 1.00 94.00 92 ARG A C 1
ATOM 713 O O . ARG A 1 92 ? -0.011 -1.857 22.567 1.00 94.00 92 ARG A O 1
ATOM 720 N N . ARG A 1 93 ? -0.854 -0.823 20.751 1.00 94.19 93 ARG A N 1
ATOM 721 C CA . ARG A 1 93 ? -2.007 -0.196 21.407 1.00 94.19 93 ARG A CA 1
ATOM 722 C C . ARG A 1 93 ? -3.341 -0.781 20.954 1.00 94.19 93 ARG A C 1
ATOM 724 O O . ARG A 1 93 ? -4.354 -0.289 21.435 1.00 94.19 93 ARG A O 1
ATOM 731 N N . ASP A 1 94 ? -3.322 -1.757 20.044 1.00 93.75 94 ASP A N 1
ATOM 732 C CA . ASP A 1 94 ? -4.509 -2.359 19.426 1.00 93.75 94 ASP A CA 1
ATOM 733 C C . ASP A 1 94 ? -5.506 -1.291 18.940 1.00 93.75 94 ASP A C 1
ATOM 735 O O . ASP A 1 94 ? -6.672 -1.238 19.330 1.00 93.75 94 ASP A O 1
ATOM 739 N N . ARG A 1 95 ? -4.996 -0.318 18.170 1.00 95.25 95 ARG A N 1
ATOM 740 C CA . ARG A 1 95 ? -5.770 0.862 17.759 1.00 95.25 95 ARG A CA 1
ATOM 741 C C . ARG A 1 95 ? -5.564 1.197 16.292 1.00 95.25 95 ARG A C 1
ATOM 743 O O . ARG A 1 95 ? -4.432 1.398 15.855 1.00 95.25 95 ARG A O 1
ATOM 750 N N . PHE A 1 96 ? -6.676 1.357 15.582 1.00 95.12 96 PHE A N 1
ATOM 751 C CA . PHE A 1 96 ? -6.724 1.853 14.208 1.00 95.12 96 PHE A CA 1
ATOM 752 C C . PHE A 1 96 ? -6.683 3.383 14.162 1.00 95.12 96 PHE A C 1
ATOM 754 O O . PHE A 1 96 ? -7.341 4.056 14.966 1.00 95.12 96 PHE A O 1
ATOM 761 N N . ASP A 1 97 ? -5.957 3.929 13.191 1.00 95.12 97 ASP A N 1
ATOM 762 C CA . ASP A 1 97 ? -6.050 5.333 12.804 1.00 95.12 97 ASP A CA 1
ATOM 763 C C . ASP A 1 97 ? -6.909 5.471 11.544 1.00 95.12 97 ASP A C 1
ATOM 765 O O . ASP A 1 97 ? -6.447 5.409 10.406 1.00 95.12 97 ASP A O 1
ATOM 769 N N . ILE A 1 98 ? -8.207 5.672 11.761 1.00 92.31 98 ILE A N 1
ATOM 770 C CA . ILE A 1 98 ? -9.199 5.797 10.689 1.00 92.31 98 ILE A CA 1
ATOM 771 C C . ILE A 1 98 ? -8.965 7.026 9.796 1.00 92.31 98 ILE A C 1
ATOM 773 O O . ILE A 1 98 ? -9.530 7.105 8.708 1.00 92.31 98 ILE A O 1
ATOM 777 N N . THR A 1 99 ? -8.130 7.982 10.221 1.00 93.19 99 THR A N 1
ATOM 778 C CA . THR A 1 99 ? -7.773 9.139 9.386 1.00 93.19 99 THR A CA 1
ATOM 779 C C . THR A 1 99 ? -6.895 8.752 8.196 1.00 93.19 99 THR A C 1
ATOM 781 O O . THR A 1 99 ? -6.804 9.526 7.252 1.00 93.19 99 THR A O 1
ATOM 784 N N . GLN A 1 100 ? -6.297 7.555 8.214 1.00 96.31 100 GLN A N 1
ATOM 785 C CA . GLN A 1 100 ? -5.444 7.039 7.139 1.00 96.31 100 GLN A CA 1
ATOM 786 C C . GLN A 1 100 ? -6.227 6.317 6.032 1.00 96.31 100 GLN A C 1
ATOM 788 O O . GLN A 1 100 ? -5.660 5.991 4.992 1.00 96.31 100 GLN A O 1
ATOM 793 N N . ILE A 1 101 ? -7.528 6.060 6.222 1.00 95.31 101 ILE A N 1
ATOM 794 C CA . ILE A 1 101 ? -8.367 5.365 5.229 1.00 95.31 101 ILE A CA 1
ATOM 795 C C . ILE A 1 101 ? -8.350 6.061 3.852 1.00 95.31 101 ILE A C 1
ATOM 797 O O . ILE A 1 101 ? -8.187 5.347 2.860 1.00 95.31 101 ILE A O 1
ATOM 801 N N . PRO A 1 102 ? -8.466 7.404 3.741 1.00 95.44 102 PRO A N 1
ATOM 802 C CA . PRO A 1 102 ? -8.377 8.086 2.448 1.00 95.44 102 PRO A CA 1
ATOM 803 C C . PRO A 1 102 ? -7.044 7.843 1.726 1.00 95.44 102 PRO A C 1
ATOM 805 O O . PRO A 1 102 ? -7.048 7.532 0.539 1.00 95.44 102 PRO A O 1
ATOM 808 N N . ASP A 1 103 ? -5.919 7.881 2.446 1.00 97.06 103 ASP A N 1
ATOM 809 C CA . ASP A 1 103 ? -4.587 7.661 1.863 1.00 97.06 103 ASP A CA 1
ATOM 810 C C . ASP A 1 103 ? -4.411 6.218 1.356 1.00 97.06 103 ASP A C 1
ATOM 812 O O . ASP A 1 103 ? -3.795 5.980 0.308 1.00 97.06 103 ASP A O 1
ATOM 816 N N . VAL A 1 104 ? -4.979 5.244 2.080 1.00 98.00 104 VAL A N 1
ATOM 817 C CA . VAL A 1 104 ? -5.031 3.840 1.644 1.00 98.00 104 VAL A CA 1
ATOM 818 C C . VAL A 1 104 ? -5.888 3.713 0.387 1.00 98.00 104 VAL A C 1
ATOM 820 O O . VAL A 1 104 ? -5.436 3.119 -0.591 1.00 98.00 104 VAL A O 1
ATOM 823 N N . TYR A 1 105 ? -7.090 4.295 0.376 1.00 97.06 105 TYR A N 1
ATOM 824 C CA . TYR A 1 105 ? -7.988 4.276 -0.781 1.00 97.06 105 TYR A CA 1
ATOM 825 C C . TYR A 1 105 ? -7.330 4.878 -2.031 1.00 97.06 105 TYR A C 1
ATOM 827 O O . TYR A 1 105 ? -7.324 4.236 -3.086 1.00 97.06 105 TYR A O 1
ATOM 835 N N . ASP A 1 106 ? -6.726 6.061 -1.914 1.00 97.25 106 ASP A N 1
ATOM 836 C CA . ASP A 1 106 ? -6.083 6.749 -3.037 1.00 97.25 106 ASP A CA 1
ATOM 837 C C . ASP A 1 106 ? -4.890 5.955 -3.576 1.00 97.25 106 ASP A C 1
ATOM 839 O O . ASP A 1 106 ? -4.742 5.807 -4.793 1.00 97.25 106 ASP A O 1
ATOM 843 N N . SER A 1 107 ? -4.086 5.364 -2.687 1.00 98.00 107 SER A N 1
ATOM 844 C CA . SER A 1 107 ? -2.974 4.491 -3.081 1.00 98.00 107 SER A CA 1
ATOM 845 C C . SER A 1 107 ? -3.459 3.246 -3.824 1.00 98.00 107 SER A C 1
ATOM 847 O O . SER A 1 107 ? -2.901 2.899 -4.865 1.00 98.00 107 SER A O 1
ATOM 849 N N . CYS A 1 108 ? -4.532 2.606 -3.349 1.00 97.62 108 CYS A N 1
ATOM 850 C CA . CYS A 1 108 ? -5.124 1.451 -4.027 1.00 97.62 108 CYS A CA 1
ATOM 85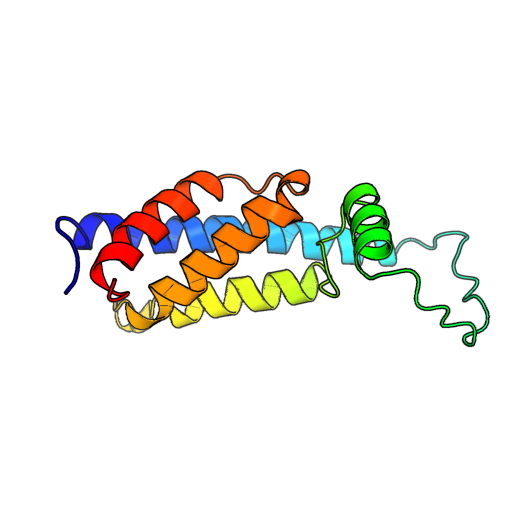1 C C . CYS A 1 108 ? -5.648 1.818 -5.409 1.00 97.62 108 CYS A C 1
ATOM 853 O O . CYS A 1 108 ? -5.399 1.114 -6.385 1.00 97.62 108 CYS A O 1
ATOM 855 N N . LYS A 1 109 ? -6.378 2.932 -5.497 1.00 97.38 109 LYS A N 1
ATOM 856 C CA . LYS A 1 109 ? -6.951 3.421 -6.747 1.00 97.38 109 LYS A CA 1
ATOM 857 C C . LYS A 1 109 ? -5.865 3.728 -7.773 1.00 97.38 109 LYS A C 1
ATOM 859 O O . LYS A 1 109 ? -6.007 3.352 -8.936 1.00 97.38 109 LYS A O 1
ATOM 864 N N . TYR A 1 110 ? -4.795 4.394 -7.340 1.00 97.31 110 TYR A N 1
ATOM 865 C CA . TYR A 1 110 ? -3.646 4.694 -8.185 1.00 97.31 110 TYR A CA 1
ATOM 866 C C . TYR A 1 110 ? -2.996 3.409 -8.699 1.00 97.31 110 TYR A C 1
ATOM 868 O O . TYR A 1 110 ? -2.830 3.250 -9.908 1.00 97.31 110 TYR A O 1
ATOM 876 N N . ASP A 1 111 ? -2.695 2.466 -7.803 1.00 98.06 111 ASP A N 1
ATOM 877 C CA . ASP A 1 111 ? -2.014 1.228 -8.172 1.00 98.06 111 ASP A CA 1
ATOM 878 C C . ASP A 1 111 ? -2.897 0.321 -9.055 1.00 98.06 111 ASP A C 1
ATOM 880 O O . ASP A 1 111 ? -2.394 -0.289 -9.993 1.00 98.06 111 ASP A O 1
ATOM 884 N N . LEU A 1 112 ? -4.221 0.295 -8.868 1.00 97.44 112 LEU A N 1
ATOM 885 C CA . LEU A 1 112 ? -5.136 -0.407 -9.780 1.00 97.44 112 LEU A CA 1
ATOM 886 C C . LEU A 1 112 ? -5.170 0.216 -11.179 1.00 97.44 112 LEU A C 1
ATOM 888 O O . LEU A 1 112 ? -5.243 -0.503 -12.177 1.00 97.44 112 LEU A O 1
ATOM 892 N N . LEU A 1 113 ? -5.148 1.547 -11.262 1.00 95.94 113 LEU A N 1
ATOM 893 C CA . LEU A 1 113 ? -5.257 2.255 -12.535 1.00 95.94 113 LEU A CA 1
ATOM 894 C C . LEU A 1 113 ? -3.946 2.230 -13.328 1.00 95.94 113 LEU A C 1
ATOM 896 O O . LEU A 1 113 ? -3.974 2.148 -14.555 1.00 95.94 113 LEU A O 1
ATOM 900 N N . HIS A 1 114 ? -2.812 2.308 -12.634 1.00 95.44 114 HIS A N 1
ATOM 901 C CA . HIS A 1 114 ? -1.509 2.554 -13.252 1.00 95.44 114 HIS A CA 1
ATOM 902 C C . HIS A 1 114 ? -0.505 1.415 -13.080 1.00 95.44 114 HIS A C 1
ATOM 904 O O . HIS A 1 114 ? 0.423 1.317 -13.876 1.00 95.44 114 HIS A O 1
ATOM 910 N N . ASN A 1 115 ? -0.691 0.560 -12.073 1.00 96.75 115 ASN A N 1
ATOM 911 C CA . ASN A 1 115 ? 0.238 -0.505 -11.699 1.00 96.75 115 ASN A CA 1
ATOM 912 C C . ASN A 1 115 ? -0.408 -1.902 -11.733 1.00 96.75 115 ASN A C 1
ATOM 914 O O . ASN A 1 115 ? 0.093 -2.839 -11.114 1.00 96.75 115 ASN A O 1
ATOM 918 N N . SER A 1 116 ? -1.513 -2.071 -12.468 1.00 95.62 116 SER A N 1
ATOM 919 C CA . SER A 1 116 ? -2.205 -3.364 -12.590 1.00 95.62 116 SER A CA 1
ATOM 920 C C . SER A 1 116 ? -1.344 -4.459 -13.224 1.00 95.62 116 SER A C 1
ATOM 922 O O . SER A 1 116 ? -1.552 -5.637 -12.937 1.00 95.62 116 SER A O 1
ATOM 924 N N . HIS A 1 117 ? -0.339 -4.089 -14.023 1.00 95.50 117 HIS A N 1
ATOM 925 C CA . HIS A 1 117 ? 0.648 -5.011 -14.591 1.00 95.50 117 HIS A CA 1
ATOM 926 C C . HIS A 1 117 ? 1.535 -5.685 -13.538 1.00 95.50 117 HIS A C 1
ATOM 928 O O . HIS A 1 117 ? 2.114 -6.723 -13.839 1.00 95.50 117 HIS A O 1
ATOM 934 N N . LEU A 1 118 ? 1.627 -5.131 -12.323 1.00 96.75 118 LEU A N 1
ATOM 935 C CA . LEU A 1 118 ? 2.355 -5.741 -11.203 1.00 96.75 118 LEU A CA 1
ATOM 936 C C . LEU A 1 118 ? 1.596 -6.915 -10.562 1.00 96.75 118 LEU A C 1
ATOM 938 O O . LEU A 1 118 ? 2.167 -7.627 -9.742 1.00 96.75 118 LEU A O 1
ATOM 942 N N . ASP A 1 119 ? 0.314 -7.101 -10.900 1.00 96.94 119 ASP A N 1
ATOM 943 C CA . ASP A 1 119 ? -0.516 -8.239 -10.476 1.00 96.94 119 ASP A CA 1
ATOM 944 C C . ASP A 1 119 ? -0.548 -8.477 -8.946 1.00 96.94 119 ASP A C 1
ATOM 946 O O . ASP A 1 119 ? -0.565 -9.610 -8.453 1.00 96.94 119 ASP A O 1
ATOM 950 N N . LEU A 1 120 ? -0.578 -7.378 -8.179 1.00 98.00 120 LEU A N 1
ATOM 951 C CA . LEU A 1 120 ? -0.616 -7.394 -6.714 1.00 98.00 120 LEU A CA 1
ATOM 952 C C . LEU A 1 120 ? -1.918 -8.034 -6.208 1.00 98.00 120 LEU A C 1
ATOM 954 O O . LEU A 1 120 ? -3.014 -7.472 -6.293 1.00 98.00 120 LEU A O 1
ATOM 958 N N . LYS A 1 121 ? -1.803 -9.230 -5.635 1.00 98.31 121 LYS A N 1
ATOM 959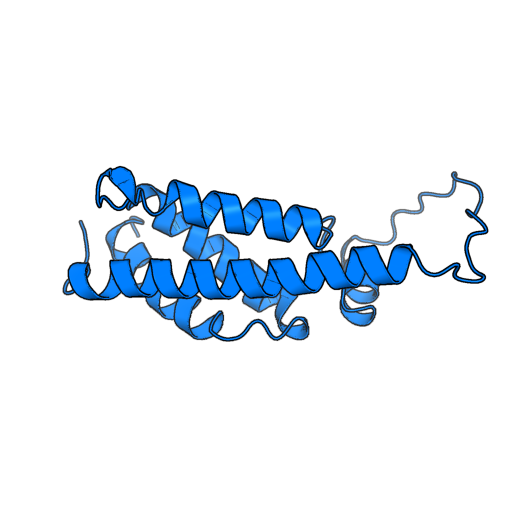 C CA . LYS A 1 121 ? -2.933 -10.049 -5.192 1.00 98.31 121 LYS A CA 1
ATOM 960 C C . LYS A 1 121 ? -3.640 -9.426 -3.997 1.00 98.31 121 LYS A C 1
ATOM 962 O O . LYS A 1 121 ? -3.027 -9.194 -2.956 1.00 98.31 121 LYS A O 1
ATOM 967 N N . GLY A 1 122 ? -4.959 -9.279 -4.110 1.00 97.62 122 GLY A N 1
ATOM 968 C CA . GLY A 1 122 ? -5.810 -8.685 -3.077 1.00 97.62 122 GLY A CA 1
ATOM 969 C C . GLY A 1 122 ? -5.883 -7.159 -3.129 1.00 97.62 122 GLY A C 1
ATOM 970 O O . GLY A 1 122 ? -6.556 -6.581 -2.285 1.00 97.62 122 GLY A O 1
ATOM 971 N N . LEU A 1 123 ? -5.239 -6.496 -4.098 1.00 98.31 123 LEU A N 1
ATOM 972 C CA . LEU A 1 123 ? -5.341 -5.043 -4.259 1.00 98.31 123 LEU A CA 1
ATOM 973 C C . LEU A 1 123 ? -6.765 -4.596 -4.644 1.00 98.31 123 LEU A C 1
ATOM 975 O O . LEU A 1 123 ? -7.230 -3.552 -4.194 1.00 98.31 123 LEU A O 1
ATOM 979 N N . ASP A 1 124 ? -7.483 -5.392 -5.439 1.00 97.50 124 ASP A N 1
ATOM 980 C CA . ASP A 1 124 ? -8.879 -5.123 -5.805 1.00 97.50 124 ASP A CA 1
ATOM 981 C C . ASP A 1 124 ? -9.829 -5.287 -4.608 1.00 97.50 124 ASP A C 1
ATOM 983 O O . ASP A 1 124 ? -10.763 -4.504 -4.434 1.00 97.50 124 ASP A O 1
ATOM 987 N N . GLU A 1 125 ? -9.581 -6.295 -3.770 1.00 98.12 125 GLU A N 1
ATOM 988 C CA . GLU A 1 125 ? -10.292 -6.518 -2.512 1.00 98.12 125 GLU A CA 1
ATOM 989 C C . GLU A 1 125 ? -10.006 -5.382 -1.527 1.00 98.12 125 GLU A C 1
ATOM 991 O O . GLU A 1 125 ? -10.936 -4.806 -0.962 1.00 98.12 125 GLU A O 1
ATOM 996 N N . LEU A 1 126 ? -8.735 -4.986 -1.408 1.00 98.31 126 LEU A N 1
ATOM 997 C CA . LEU A 1 126 ? -8.308 -3.870 -0.574 1.00 98.31 126 LEU A CA 1
ATOM 998 C C . LEU A 1 126 ? -9.001 -2.573 -0.987 1.00 98.31 126 LEU A C 1
ATOM 1000 O O . LEU A 1 126 ? -9.514 -1.859 -0.131 1.00 98.31 126 LEU A O 1
ATOM 1004 N N . PHE A 1 127 ? -9.068 -2.294 -2.290 1.00 97.50 127 PHE A N 1
ATOM 1005 C CA . PHE A 1 127 ? -9.765 -1.124 -2.815 1.00 97.50 127 PHE A CA 1
ATOM 1006 C C . PHE A 1 127 ? -11.252 -1.120 -2.443 1.00 97.50 127 PHE A C 1
ATOM 1008 O O . PHE A 1 127 ? -11.756 -0.091 -2.001 1.00 97.50 127 PHE A O 1
ATOM 1015 N N . LYS A 1 128 ? -11.947 -2.260 -2.560 1.00 95.81 128 LYS A N 1
ATOM 1016 C CA . LYS A 1 128 ? -13.369 -2.375 -2.185 1.00 95.81 128 LYS A CA 1
ATOM 1017 C C . LYS A 1 128 ? -13.578 -2.098 -0.695 1.00 95.81 128 LYS A C 1
ATOM 1019 O O . LYS A 1 128 ? -14.462 -1.324 -0.341 1.00 95.81 128 LYS A O 1
ATOM 1024 N N . VAL A 1 129 ? -12.751 -2.688 0.171 1.00 95.81 129 VAL A N 1
ATOM 1025 C CA . VAL A 1 129 ? -12.826 -2.466 1.626 1.00 95.81 129 VAL A CA 1
ATOM 1026 C C . VAL A 1 129 ? -12.498 -1.010 1.974 1.00 95.81 129 VAL A C 1
ATOM 1028 O O . VAL A 1 129 ? -13.224 -0.381 2.743 1.00 95.81 129 VAL A O 1
ATOM 1031 N N . ALA A 1 130 ? -11.446 -0.444 1.376 1.00 95.44 130 ALA A N 1
ATOM 1032 C CA . ALA A 1 130 ? -11.055 0.947 1.582 1.00 95.44 130 ALA A CA 1
ATOM 1033 C C . ALA A 1 130 ? -12.142 1.923 1.115 1.00 95.44 130 ALA A C 1
ATOM 1035 O O . ALA A 1 130 ? -12.420 2.885 1.821 1.00 95.44 130 ALA A O 1
ATOM 1036 N N . GLN A 1 131 ? -12.791 1.660 -0.023 1.00 93.62 131 GLN A N 1
ATOM 1037 C CA . GLN A 1 131 ? -13.890 2.472 -0.547 1.00 93.62 131 GLN A CA 1
ATOM 1038 C C . GLN A 1 131 ? -15.094 2.477 0.402 1.00 93.62 131 GLN A C 1
ATOM 1040 O O . GLN A 1 131 ? -15.563 3.547 0.779 1.00 93.62 131 GLN A O 1
ATOM 1045 N N . LEU A 1 132 ? -15.537 1.297 0.855 1.00 91.56 132 LEU A N 1
ATOM 1046 C CA . LEU A 1 132 ? -16.645 1.173 1.812 1.00 91.56 132 LEU A CA 1
ATOM 1047 C C . LEU A 1 132 ? -16.386 1.965 3.101 1.00 91.56 132 LEU A C 1
ATOM 1049 O O . LEU A 1 132 ? -17.291 2.595 3.645 1.00 91.56 132 LEU A O 1
ATOM 1053 N N . LEU A 1 133 ? -15.144 1.939 3.588 1.00 91.31 133 LEU A N 1
ATOM 1054 C CA . LEU A 1 133 ? -14.729 2.683 4.773 1.00 91.31 133 LEU A CA 1
ATOM 1055 C C . LEU A 1 133 ? -14.582 4.191 4.502 1.00 91.31 133 LEU A C 1
ATOM 1057 O O . LEU A 1 133 ? -14.940 5.003 5.358 1.00 91.31 133 LEU A O 1
ATOM 1061 N N . ALA A 1 134 ? -14.079 4.570 3.325 1.00 86.69 134 ALA A N 1
ATOM 1062 C CA . ALA A 1 134 ? -13.861 5.955 2.921 1.00 86.69 134 ALA A CA 1
ATOM 1063 C C . ALA A 1 134 ? -15.177 6.722 2.750 1.00 86.69 134 ALA A C 1
ATOM 1065 O O . ALA A 1 134 ? -15.249 7.871 3.180 1.00 86.69 134 ALA A O 1
ATOM 1066 N N . ASP A 1 135 ? -16.234 6.082 2.244 1.00 77.38 135 ASP A N 1
ATOM 1067 C CA . ASP A 1 135 ? -17.564 6.692 2.080 1.00 77.38 135 ASP A CA 1
ATOM 1068 C C . ASP A 1 135 ? -18.166 7.201 3.413 1.00 77.38 135 ASP A C 1
ATOM 1070 O O . ASP A 1 135 ? -19.009 8.097 3.425 1.00 77.38 135 ASP A O 1
ATOM 1074 N N . GLY A 1 136 ? -17.730 6.667 4.564 1.00 69.44 136 GLY A N 1
ATOM 1075 C CA . GLY A 1 136 ? -18.132 7.153 5.894 1.00 69.44 136 GLY A CA 1
ATOM 1076 C C . GLY A 1 136 ? -17.228 8.244 6.497 1.00 69.44 136 GLY A C 1
ATOM 1077 O O . GLY A 1 136 ? -17.599 8.877 7.500 1.00 69.44 136 GLY A O 1
ATOM 1078 N N . VAL A 1 137 ? -16.039 8.455 5.922 1.00 66.06 137 VAL A N 1
ATOM 1079 C CA . VAL A 1 137 ? -14.980 9.356 6.424 1.00 66.06 137 VAL A CA 1
ATOM 1080 C C . VAL A 1 137 ? -14.810 10.593 5.532 1.00 66.06 137 VAL A C 1
ATOM 1082 O O . VAL A 1 137 ? -14.541 11.675 6.053 1.00 66.06 137 VAL A O 1
ATOM 1085 N N . ILE A 1 138 ? -15.007 10.462 4.220 1.00 60.88 138 ILE A N 1
ATOM 1086 C CA . ILE A 1 138 ? -14.913 11.542 3.236 1.00 60.88 138 ILE A CA 1
ATOM 1087 C C . ILE A 1 138 ? -16.307 12.175 3.071 1.00 60.88 138 ILE A C 1
ATOM 1089 O O . ILE A 1 138 ? -17.251 11.473 2.713 1.00 60.88 138 ILE A O 1
ATOM 1093 N N . PRO A 1 139 ? -16.488 13.478 3.348 1.00 57.00 139 PRO A N 1
ATOM 1094 C CA . PRO A 1 139 ? -17.758 14.145 3.077 1.00 57.00 139 PRO A CA 1
ATOM 1095 C C . PRO A 1 139 ? -17.992 14.273 1.561 1.00 57.00 139 PRO A C 1
ATOM 1097 O O . PRO A 1 139 ? -17.104 14.731 0.843 1.00 57.00 139 PRO A O 1
ATOM 1100 N N . ASN A 1 140 ? -19.187 13.866 1.111 1.00 52.56 140 ASN A N 1
ATOM 1101 C CA . ASN A 1 140 ? -19.691 14.051 -0.260 1.00 52.56 140 ASN A CA 1
ATOM 1102 C C . ASN A 1 140 ? -20.002 15.517 -0.581 1.00 52.56 140 ASN A C 1
ATOM 1104 O O . ASN A 1 140 ? -20.519 16.218 0.321 1.00 52.56 140 ASN A O 1
#